Protein AF-A0A2N1G936-F1 (afdb_monomer_lite)

Secondary structure (DSSP, 8-state):
------HHHHHHHHHHHHHHHHHHHHHHHHTT--HHHHHHHHHS-GGGHHHHHHHHTT--S---HHHHHHHHHHTT--------

pLDDT: mean 90.16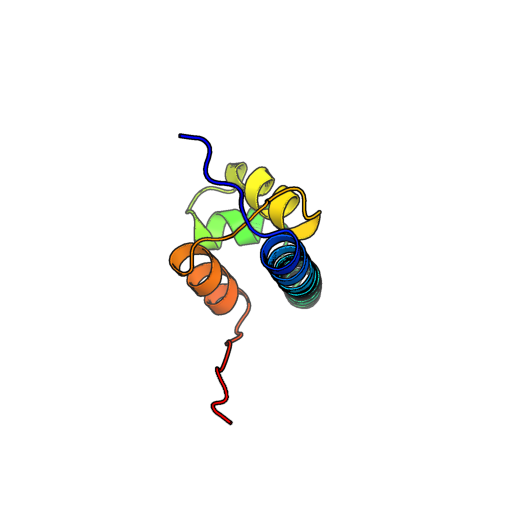, std 13.28, range [42.59, 98.62]

Radius of gyration: 14.23 Å; chains: 1; bounding box: 48×22×35 Å

Sequence (84 aa):
MGNKMDKNGQDENKVMMHKIALFVKEKRLVLGMTQSDLAEKIFGDPKQKGYISQVESEKKEGLTIKVLAKILKELNSDISFVEF

Structure (mmCIF, N/CA/C/O backbone):
data_AF-A0A2N1G936-F1
#
_entry.id   AF-A0A2N1G936-F1
#
loop_
_atom_site.group_PDB
_atom_site.id
_atom_site.type_symbol
_atom_site.label_atom_id
_atom_site.label_alt_id
_atom_site.label_comp_id
_atom_site.label_asym_id
_atom_site.label_entity_id
_atom_site.label_seq_id
_atom_site.pdbx_PDB_ins_code
_atom_site.Cartn_x
_atom_site.Cartn_y
_atom_site.Cartn_z
_atom_site.occupancy
_atom_site.B_iso_or_equiv
_atom_site.auth_seq_id
_atom_site.auth_comp_id
_atom_site.auth_asym_id
_atom_site.auth_atom_id
_atom_site.pdbx_PDB_model_num
ATOM 1 N N . MET A 1 1 ? 33.805 5.187 4.457 1.00 42.59 1 MET A N 1
ATOM 2 C CA . MET A 1 1 ? 33.705 4.861 3.019 1.00 42.59 1 MET A CA 1
ATOM 3 C C . MET A 1 1 ? 32.269 5.113 2.594 1.00 42.59 1 MET A C 1
ATOM 5 O O . MET A 1 1 ? 31.395 4.337 2.949 1.00 42.59 1 MET A O 1
ATOM 9 N N . GLY A 1 2 ? 32.000 6.270 1.983 1.00 44.31 2 GLY A N 1
ATOM 10 C CA . GLY A 1 2 ? 30.652 6.630 1.542 1.00 44.31 2 GLY A CA 1
ATOM 11 C C . GLY A 1 2 ? 30.328 5.887 0.255 1.00 44.31 2 GLY A C 1
ATOM 12 O O . GLY A 1 2 ? 31.018 6.078 -0.744 1.00 44.31 2 GLY A O 1
ATOM 13 N N . ASN A 1 3 ? 29.316 5.026 0.297 1.00 51.59 3 ASN A N 1
ATOM 14 C CA . ASN A 1 3 ? 28.817 4.339 -0.883 1.00 51.59 3 ASN A CA 1
ATOM 15 C C . ASN A 1 3 ? 28.176 5.397 -1.798 1.00 51.59 3 ASN A C 1
ATOM 17 O O . ASN A 1 3 ? 27.075 5.871 -1.518 1.00 51.59 3 ASN A O 1
ATOM 21 N N . LYS A 1 4 ? 28.892 5.845 -2.836 1.00 54.97 4 LYS A N 1
ATOM 22 C CA . LYS A 1 4 ? 28.317 6.701 -3.881 1.00 54.97 4 LYS A CA 1
ATOM 23 C C . LYS A 1 4 ? 27.347 5.830 -4.675 1.00 54.97 4 LYS A C 1
ATOM 25 O O . LYS A 1 4 ? 27.770 5.120 -5.578 1.00 54.97 4 LYS A O 1
ATOM 30 N N . MET A 1 5 ? 26.072 5.839 -4.290 1.00 57.78 5 MET A N 1
ATOM 31 C CA . MET A 1 5 ? 25.019 5.260 -5.119 1.00 57.78 5 MET A CA 1
ATOM 32 C C . MET A 1 5 ? 25.023 5.967 -6.477 1.00 57.78 5 MET A C 1
ATOM 34 O O . MET A 1 5 ? 25.090 7.196 -6.543 1.00 57.78 5 MET A O 1
ATOM 38 N N . ASP A 1 6 ? 25.007 5.170 -7.540 1.00 64.56 6 ASP A N 1
ATOM 39 C CA . ASP A 1 6 ? 24.891 5.623 -8.920 1.00 64.56 6 ASP A CA 1
ATOM 40 C C . ASP A 1 6 ? 23.592 6.428 -9.094 1.00 64.56 6 ASP A C 1
ATOM 42 O O . ASP A 1 6 ? 22.515 5.982 -8.687 1.00 64.56 6 ASP A O 1
ATOM 46 N N . LYS A 1 7 ? 23.697 7.625 -9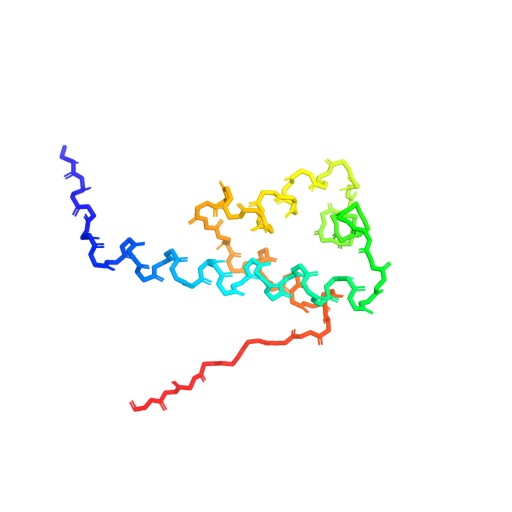.681 1.00 61.97 7 LYS A N 1
ATOM 47 C CA . LYS A 1 7 ? 22.549 8.504 -9.942 1.00 61.97 7 LYS A CA 1
ATOM 48 C C . LYS A 1 7 ? 21.532 7.838 -10.874 1.00 61.97 7 LYS A C 1
ATOM 50 O O . LYS A 1 7 ? 20.339 8.046 -10.692 1.00 61.97 7 LYS A O 1
ATOM 55 N N . ASN A 1 8 ? 21.986 6.982 -11.793 1.00 63.56 8 ASN A N 1
ATOM 56 C CA . ASN A 1 8 ? 21.109 6.289 -12.737 1.00 63.56 8 ASN A CA 1
ATOM 57 C C . ASN A 1 8 ? 20.182 5.287 -12.025 1.00 63.56 8 ASN A C 1
ATOM 59 O O . ASN A 1 8 ? 18.983 5.255 -12.286 1.00 63.56 8 ASN A O 1
ATOM 63 N N . GLY A 1 9 ? 20.704 4.529 -11.053 1.00 63.91 9 GLY A N 1
ATOM 64 C CA . GLY A 1 9 ? 19.900 3.581 -10.270 1.00 63.91 9 GLY A CA 1
ATOM 65 C C . GLY A 1 9 ? 18.900 4.256 -9.320 1.00 63.91 9 GLY A C 1
ATOM 66 O O . GLY A 1 9 ? 17.841 3.698 -9.028 1.00 63.91 9 GLY A O 1
ATOM 67 N N . GLN A 1 10 ? 19.201 5.474 -8.851 1.00 68.06 10 GLN A N 1
ATOM 68 C CA . GLN A 1 10 ? 18.260 6.268 -8.050 1.00 68.06 10 GLN A CA 1
ATOM 69 C C . GLN A 1 10 ? 17.053 6.731 -8.879 1.00 68.06 10 GLN A C 1
ATOM 71 O O . GLN A 1 10 ? 15.924 6.692 -8.381 1.00 68.06 10 GLN A O 1
ATOM 76 N N . ASP A 1 11 ? 17.274 7.104 -10.140 1.00 79.62 11 ASP A N 1
ATOM 77 C CA . ASP A 1 11 ? 16.207 7.523 -11.050 1.00 79.62 11 ASP A CA 1
ATOM 78 C C . ASP A 1 11 ? 15.304 6.348 -11.461 1.00 79.62 11 ASP A C 1
ATOM 80 O O . ASP A 1 11 ? 14.078 6.474 -11.424 1.00 79.62 11 ASP A O 1
ATOM 84 N N . GLU A 1 12 ? 15.871 5.173 -11.753 1.00 84.44 12 GLU A N 1
ATOM 85 C CA . GLU A 1 12 ? 15.088 3.970 -12.079 1.00 84.44 12 GLU A CA 1
ATOM 86 C C . GLU A 1 12 ? 14.201 3.512 -10.914 1.00 84.44 12 GLU A C 1
ATOM 88 O O . GLU A 1 12 ? 13.009 3.241 -11.101 1.00 84.44 12 GLU A O 1
ATOM 93 N N . ASN A 1 13 ? 14.745 3.487 -9.691 1.00 85.88 13 ASN A N 1
ATOM 94 C CA . ASN A 1 13 ? 13.966 3.143 -8.502 1.00 85.88 13 ASN A CA 1
ATOM 95 C C . ASN A 1 13 ? 12.812 4.133 -8.284 1.00 85.88 13 ASN A C 1
ATOM 97 O O . ASN A 1 13 ? 11.696 3.730 -7.957 1.00 85.88 13 ASN A O 1
ATOM 101 N N . LYS A 1 14 ? 13.048 5.430 -8.516 1.00 88.44 14 LYS A N 1
ATOM 102 C CA . LYS A 1 14 ? 12.011 6.460 -8.401 1.00 88.44 14 LYS A CA 1
ATOM 103 C C . LYS A 1 14 ? 10.892 6.262 -9.424 1.00 88.44 14 LYS A C 1
ATOM 105 O O . LYS A 1 14 ? 9.720 6.327 -9.056 1.00 88.44 14 LYS A O 1
ATOM 110 N N . VAL A 1 15 ? 11.230 5.965 -10.680 1.00 91.25 15 VAL A N 1
ATOM 111 C CA . VAL A 1 15 ? 10.239 5.663 -11.729 1.00 91.25 15 VAL A CA 1
ATOM 112 C C . VAL A 1 15 ? 9.423 4.419 -11.372 1.00 91.25 15 VAL A C 1
ATOM 114 O O . VAL A 1 15 ? 8.199 4.419 -11.525 1.00 91.25 15 VAL A O 1
ATOM 117 N N . MET A 1 16 ? 10.069 3.366 -10.868 1.00 90.44 16 MET A N 1
ATOM 118 C CA . MET A 1 16 ? 9.378 2.145 -10.450 1.00 90.44 16 MET A CA 1
ATOM 119 C C . MET A 1 16 ? 8.444 2.399 -9.259 1.00 90.44 16 MET A C 1
ATOM 121 O O . MET A 1 16 ? 7.283 1.988 -9.281 1.00 90.44 16 MET A O 1
ATOM 125 N N . MET A 1 17 ? 8.914 3.129 -8.246 1.00 92.62 17 MET A N 1
ATOM 126 C CA . MET A 1 17 ? 8.104 3.491 -7.083 1.00 92.62 17 MET A CA 1
ATOM 127 C C . MET A 1 17 ? 6.910 4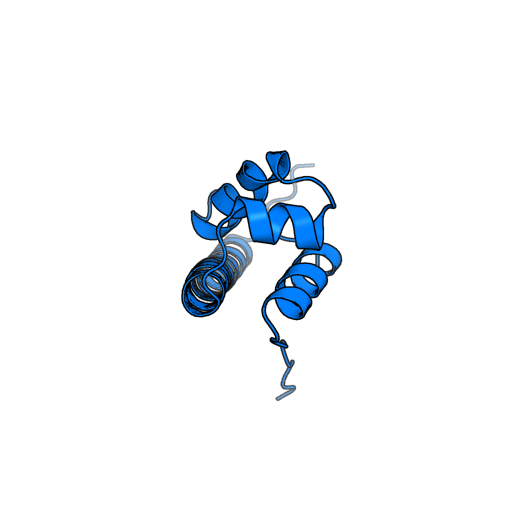.370 -7.454 1.00 92.62 17 MET A C 1
ATOM 129 O O . MET A 1 17 ? 5.822 4.135 -6.933 1.00 92.62 17 MET A O 1
ATOM 133 N N . HIS A 1 18 ? 7.069 5.308 -8.391 1.00 94.69 18 HIS A N 1
ATOM 134 C CA . HIS A 1 18 ? 5.962 6.109 -8.919 1.00 94.69 18 HIS A CA 1
ATOM 135 C C . HIS A 1 18 ? 4.871 5.228 -9.553 1.00 94.69 18 HIS A C 1
ATOM 137 O O . HIS A 1 18 ? 3.690 5.358 -9.227 1.00 94.69 18 HIS A O 1
ATOM 143 N N . LYS A 1 19 ? 5.259 4.257 -10.395 1.00 94.06 19 LYS A N 1
ATOM 144 C CA . LYS A 1 19 ? 4.313 3.306 -11.010 1.00 94.06 19 LYS A CA 1
ATOM 145 C C . LYS A 1 19 ? 3.575 2.469 -9.964 1.00 94.06 19 LYS A C 1
ATOM 147 O O . LYS A 1 19 ? 2.359 2.319 -10.052 1.00 94.06 19 LYS A O 1
ATOM 152 N N . ILE A 1 20 ? 4.293 1.952 -8.964 1.00 95.06 20 ILE A N 1
ATOM 153 C CA . ILE A 1 20 ? 3.692 1.188 -7.861 1.00 95.06 20 ILE A CA 1
ATOM 154 C C . ILE A 1 20 ? 2.725 2.068 -7.057 1.00 95.06 20 ILE A C 1
ATOM 156 O O . ILE A 1 20 ? 1.617 1.629 -6.759 1.00 95.06 20 ILE A O 1
ATOM 160 N N . ALA A 1 21 ? 3.112 3.299 -6.717 1.00 96.88 21 ALA A N 1
ATOM 161 C CA . ALA A 1 21 ? 2.294 4.217 -5.929 1.00 96.88 21 ALA A CA 1
ATOM 162 C C . ALA A 1 21 ? 0.951 4.518 -6.610 1.00 96.88 21 ALA A C 1
ATOM 164 O O . ALA A 1 21 ? -0.103 4.384 -5.979 1.00 96.88 21 ALA A O 1
ATOM 165 N N . LEU A 1 22 ? 0.989 4.858 -7.903 1.00 97.12 22 LEU A N 1
ATOM 166 C CA . LEU A 1 22 ? -0.210 5.085 -8.712 1.00 97.12 22 LEU A CA 1
ATOM 167 C C . LEU A 1 22 ? -1.081 3.831 -8.782 1.00 97.12 22 LEU A C 1
ATOM 169 O O . LEU A 1 22 ? -2.266 3.889 -8.454 1.00 97.12 22 LEU A O 1
ATOM 173 N N . PHE A 1 23 ? -0.480 2.688 -9.118 1.00 96.88 23 PHE A N 1
ATOM 174 C CA . PHE A 1 23 ? -1.185 1.415 -9.222 1.00 96.88 23 PHE A CA 1
ATOM 175 C C . PHE A 1 23 ? -1.920 1.044 -7.925 1.00 96.88 23 PHE A C 1
ATOM 177 O O . PHE A 1 23 ? -3.109 0.718 -7.952 1.00 96.88 23 PHE A O 1
ATOM 184 N N . VAL A 1 24 ? -1.230 1.121 -6.780 1.00 97.62 24 VAL A N 1
ATOM 185 C CA . VAL A 1 24 ? -1.800 0.792 -5.465 1.00 97.62 24 VAL A CA 1
ATOM 186 C C . VAL A 1 24 ? -2.988 1.696 -5.159 1.00 97.62 24 VAL A C 1
ATOM 188 O O . VAL A 1 24 ? -4.049 1.199 -4.776 1.00 97.62 24 VAL A O 1
ATOM 191 N N . LYS A 1 25 ? -2.839 3.007 -5.375 1.00 98.25 25 LYS A N 1
ATOM 192 C CA . LYS A 1 25 ? -3.901 3.986 -5.131 1.00 98.25 25 LYS A CA 1
ATOM 193 C C . LYS A 1 25 ? -5.125 3.717 -6.001 1.00 98.25 25 LYS A C 1
ATOM 195 O O . LYS A 1 25 ? -6.239 3.657 -5.485 1.00 98.25 25 LYS A O 1
ATOM 200 N N . GLU A 1 26 ? -4.930 3.555 -7.305 1.00 98.06 26 GLU A N 1
ATOM 201 C CA . GLU A 1 26 ? -6.017 3.350 -8.264 1.00 98.06 26 GLU A CA 1
ATOM 202 C C . GLU A 1 26 ? -6.771 2.052 -7.989 1.00 98.06 26 GLU A C 1
ATOM 204 O O . GLU A 1 26 ? -7.993 2.070 -7.835 1.00 98.06 26 GLU A O 1
ATOM 209 N N . LYS A 1 27 ? -6.057 0.928 -7.847 1.00 98.00 27 LYS A N 1
ATOM 210 C CA . LYS A 1 27 ? -6.689 -0.365 -7.562 1.00 98.00 27 LYS A CA 1
ATOM 211 C C . LYS A 1 27 ? -7.423 -0.364 -6.232 1.00 98.00 27 LYS A C 1
ATOM 213 O O . LYS A 1 27 ? -8.551 -0.850 -6.172 1.00 98.00 27 LYS A O 1
ATOM 218 N N . ARG A 1 28 ? -6.840 0.226 -5.185 1.00 98.06 28 ARG A N 1
ATOM 219 C CA . ARG A 1 28 ? -7.506 0.353 -3.885 1.00 98.06 28 ARG A CA 1
ATOM 220 C C . ARG A 1 28 ? -8.827 1.120 -4.005 1.00 98.06 28 ARG A C 1
ATOM 222 O O . ARG A 1 28 ? -9.831 0.686 -3.445 1.00 98.06 28 ARG A O 1
ATOM 229 N N . LEU A 1 29 ? -8.834 2.239 -4.735 1.00 98.06 29 LEU A N 1
ATOM 230 C CA . LEU A 1 29 ? -10.038 3.049 -4.944 1.00 98.06 29 LEU A CA 1
ATOM 231 C C . LEU A 1 29 ? -11.098 2.312 -5.773 1.00 98.06 29 LEU A C 1
ATOM 233 O O . LEU A 1 29 ? -12.270 2.360 -5.411 1.00 98.06 29 LEU A O 1
ATOM 237 N N . VAL A 1 30 ? -10.702 1.587 -6.825 1.00 98.00 30 VAL A N 1
ATOM 238 C CA . VAL A 1 30 ? -11.614 0.742 -7.624 1.00 98.00 30 VAL A CA 1
ATOM 239 C C . VAL A 1 30 ? -12.269 -0.345 -6.769 1.00 98.00 30 VAL A C 1
ATOM 241 O O . VAL A 1 30 ? -13.447 -0.640 -6.944 1.00 98.00 30 VAL A O 1
ATOM 244 N N . LEU A 1 31 ? -11.531 -0.911 -5.811 1.00 97.62 31 LEU A N 1
ATOM 245 C CA . LEU A 1 31 ? -12.049 -1.895 -4.858 1.00 97.62 31 LEU A CA 1
ATOM 246 C C . LEU A 1 31 ? -12.868 -1.270 -3.712 1.00 97.62 31 LEU A C 1
ATOM 248 O O . LEU A 1 31 ? -13.303 -1.992 -2.818 1.00 97.62 31 LEU A O 1
ATOM 252 N N . GLY A 1 32 ? -13.064 0.054 -3.703 1.00 97.88 32 GLY A N 1
ATOM 253 C CA . GLY A 1 32 ? -13.821 0.754 -2.663 1.00 97.88 32 GLY A CA 1
ATOM 254 C C . GLY A 1 32 ? -13.157 0.737 -1.283 1.00 97.88 32 GLY A C 1
ATOM 255 O O . GLY A 1 32 ? -13.829 0.953 -0.279 1.00 97.88 32 GLY A O 1
ATOM 256 N N . MET A 1 33 ? -11.849 0.475 -1.210 1.00 98.06 33 MET A N 1
ATOM 257 C CA . MET A 1 33 ? -11.116 0.365 0.051 1.00 98.06 33 MET A CA 1
ATOM 258 C C . MET A 1 33 ? -10.548 1.719 0.485 1.00 98.06 33 MET A C 1
ATOM 260 O O . MET A 1 33 ? -9.973 2.465 -0.313 1.00 98.06 33 MET A O 1
ATOM 264 N N . THR A 1 34 ? -10.608 2.030 1.777 1.00 98.50 34 THR A N 1
ATOM 265 C CA . THR A 1 34 ? -9.839 3.134 2.362 1.00 98.50 34 THR A CA 1
ATOM 266 C C . THR A 1 34 ? -8.390 2.712 2.623 1.00 98.50 34 THR A C 1
ATOM 268 O O . THR A 1 34 ? -8.048 1.529 2.628 1.00 98.50 34 THR A O 1
ATOM 271 N N . GLN A 1 35 ? -7.500 3.679 2.868 1.00 98.56 35 GLN A N 1
ATOM 272 C CA . GLN A 1 35 ? -6.120 3.379 3.276 1.00 98.56 35 GLN A CA 1
ATOM 273 C C . GLN A 1 35 ? -6.066 2.595 4.599 1.00 98.56 35 GLN A C 1
ATOM 275 O O . GLN A 1 35 ? -5.168 1.778 4.785 1.00 98.56 35 GLN A O 1
ATOM 280 N N . SER A 1 36 ? -7.023 2.832 5.503 1.00 98.62 36 SER A N 1
ATOM 281 C CA . SER A 1 36 ? -7.152 2.091 6.763 1.00 98.62 36 SER A CA 1
ATOM 282 C C . SER A 1 36 ? -7.542 0.637 6.524 1.00 98.62 36 SER A C 1
ATOM 284 O O . SER A 1 36 ? -6.964 -0.241 7.153 1.00 98.62 36 SER A O 1
ATOM 286 N N . ASP A 1 37 ? -8.458 0.376 5.586 1.00 98.50 37 ASP A N 1
ATOM 287 C CA . ASP A 1 37 ? -8.892 -0.990 5.267 1.00 98.50 37 ASP A CA 1
ATOM 288 C C . ASP A 1 37 ? -7.745 -1.803 4.671 1.00 98.50 37 ASP A C 1
ATOM 290 O O . ASP A 1 37 ? -7.511 -2.947 5.060 1.00 98.50 37 ASP A O 1
ATOM 294 N N . LEU A 1 38 ? -6.978 -1.198 3.756 1.00 98.25 38 LEU A N 1
ATOM 295 C CA . LEU A 1 38 ? -5.804 -1.859 3.193 1.00 98.25 38 LEU A CA 1
ATOM 296 C C . LEU A 1 38 ? -4.738 -2.109 4.270 1.00 98.25 38 LEU A C 1
ATOM 298 O O . LEU A 1 38 ? -4.150 -3.187 4.302 1.00 98.25 38 LEU A O 1
ATOM 302 N N . ALA A 1 39 ? -4.507 -1.145 5.167 1.00 98.31 39 ALA A N 1
ATOM 303 C CA . ALA A 1 39 ? -3.574 -1.296 6.281 1.00 98.31 39 ALA A CA 1
ATOM 304 C C . ALA A 1 39 ? -3.978 -2.436 7.230 1.00 98.31 39 ALA A C 1
ATOM 306 O O . ALA A 1 39 ? -3.135 -3.266 7.571 1.00 98.31 39 ALA A O 1
ATOM 307 N N . GLU A 1 40 ? -5.261 -2.521 7.585 1.00 98.31 40 GLU A N 1
ATOM 308 C CA . GLU A 1 40 ? -5.814 -3.616 8.383 1.00 98.31 40 GLU A CA 1
ATOM 309 C C . GLU A 1 40 ? -5.566 -4.968 7.712 1.00 98.31 40 GLU A C 1
ATOM 311 O O . GLU A 1 40 ? -5.046 -5.892 8.327 1.00 98.31 40 GLU A O 1
ATOM 316 N N . LYS A 1 41 ? -5.832 -5.076 6.410 1.00 97.44 41 LYS A N 1
ATOM 317 C CA . LYS A 1 41 ? -5.649 -6.332 5.674 1.00 97.44 41 LYS A CA 1
ATOM 318 C C . LYS A 1 41 ? -4.194 -6.801 5.598 1.00 97.44 41 LYS A C 1
ATOM 320 O O . LYS A 1 41 ? -3.927 -7.997 5.699 1.00 97.44 41 LYS A O 1
ATOM 325 N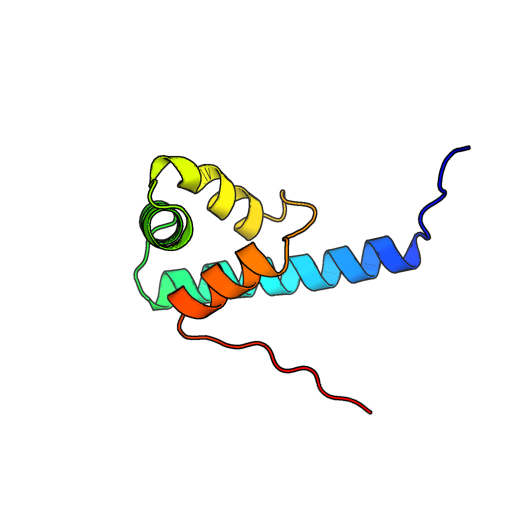 N . ILE A 1 42 ? -3.236 -5.887 5.424 1.00 96.94 42 ILE A N 1
ATOM 326 C CA . ILE A 1 42 ? -1.824 -6.270 5.239 1.00 96.94 42 ILE A CA 1
ATOM 327 C C . ILE A 1 42 ? -1.030 -6.359 6.554 1.00 96.94 42 ILE A C 1
ATOM 329 O O . ILE A 1 42 ? -0.072 -7.147 6.642 1.00 96.94 42 ILE A O 1
ATOM 333 N N . PHE A 1 43 ? -1.399 -5.557 7.560 1.00 96.81 43 PHE A N 1
ATOM 334 C CA . PHE A 1 43 ? -0.684 -5.426 8.835 1.00 96.81 43 PHE A CA 1
ATOM 335 C C . PHE A 1 43 ? -1.482 -5.894 10.058 1.00 96.81 43 PHE A C 1
ATOM 337 O O . PHE A 1 43 ? -0.864 -6.092 11.100 1.00 96.81 43 PHE 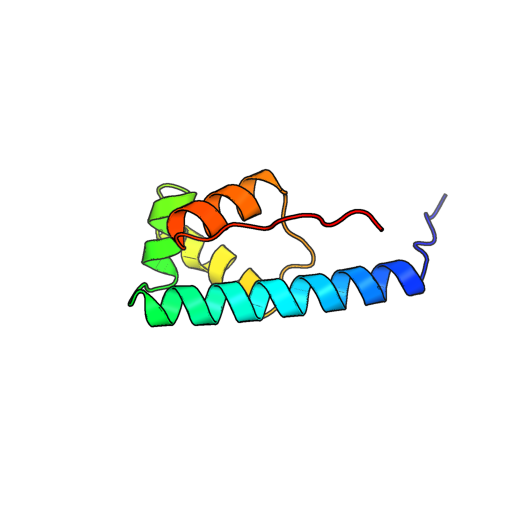A O 1
ATOM 344 N N . GLY A 1 44 ? -2.798 -6.096 9.946 1.00 97.69 44 GLY A N 1
ATOM 345 C CA . GLY A 1 44 ? -3.683 -6.370 11.087 1.00 97.69 44 GLY A CA 1
ATOM 346 C C . GLY A 1 44 ? -3.872 -5.166 12.014 1.00 97.69 44 GLY A C 1
ATOM 347 O O . GLY A 1 44 ? -4.143 -5.351 13.197 1.00 97.69 44 GLY A O 1
ATOM 348 N N . ASP A 1 45 ? -3.607 -3.952 11.516 1.00 97.56 45 ASP A N 1
ATOM 349 C CA . ASP A 1 45 ? -3.780 -2.713 12.276 1.00 97.56 45 ASP A CA 1
ATOM 350 C C . ASP A 1 45 ? -4.183 -1.554 11.342 1.00 97.56 45 ASP A C 1
ATOM 352 O O . ASP A 1 45 ? -3.376 -1.140 10.495 1.00 97.56 45 ASP A O 1
ATOM 356 N N . PRO A 1 46 ? -5.372 -0.937 11.509 1.00 97.25 46 PRO A N 1
ATOM 357 C CA . PRO A 1 46 ? -5.812 0.142 10.631 1.00 97.25 46 PRO A CA 1
ATOM 358 C C . PRO A 1 46 ? -5.054 1.449 10.913 1.00 97.25 46 PRO A C 1
ATOM 360 O O . PRO A 1 46 ? -5.047 2.364 10.083 1.00 97.25 46 PRO A O 1
ATOM 363 N N . LYS A 1 47 ? -4.374 1.570 12.065 1.00 97.12 47 LYS A N 1
ATOM 364 C CA . LYS A 1 47 ? -3.555 2.746 12.406 1.00 97.12 47 LYS A CA 1
ATOM 365 C C . LYS A 1 47 ? -2.311 2.844 11.526 1.00 97.12 47 LYS A C 1
ATOM 367 O O . LYS A 1 47 ? -1.785 3.941 11.336 1.00 97.12 47 LYS A O 1
ATOM 372 N N . GLN A 1 48 ? -1.912 1.743 10.890 1.00 97.50 48 GLN A N 1
ATOM 373 C CA . GLN A 1 48 ? -0.845 1.708 9.890 1.00 97.50 48 GLN A CA 1
ATOM 374 C C . GLN A 1 48 ? -1.243 2.362 8.553 1.00 97.50 48 GLN A C 1
ATOM 376 O O . GLN A 1 48 ? -0.435 2.389 7.625 1.00 97.50 48 GLN A O 1
ATOM 381 N N . LYS A 1 49 ? -2.440 2.964 8.425 1.00 97.88 49 LYS A N 1
ATOM 382 C CA . LYS A 1 49 ? -2.853 3.731 7.230 1.00 97.88 49 LYS A CA 1
ATOM 383 C C . LYS A 1 49 ? -1.831 4.782 6.782 1.00 97.88 49 LYS A C 1
ATOM 385 O O . LYS A 1 49 ? -1.741 5.082 5.595 1.00 97.88 49 LYS A O 1
ATOM 390 N N . GLY A 1 50 ? -1.042 5.324 7.716 1.00 97.88 50 GLY A N 1
ATOM 391 C CA . GLY A 1 50 ? 0.045 6.257 7.412 1.00 97.88 50 GLY A CA 1
ATOM 392 C C . GLY A 1 50 ? 1.100 5.653 6.484 1.00 97.88 50 GLY A C 1
ATOM 393 O O . GLY A 1 50 ? 1.587 6.340 5.592 1.00 97.88 50 GLY A O 1
ATOM 394 N N . TYR A 1 51 ? 1.384 4.355 6.623 1.00 97.12 51 TYR A N 1
ATOM 395 C CA . TYR A 1 51 ? 2.275 3.631 5.722 1.00 97.12 51 TYR A CA 1
ATOM 396 C C . TYR A 1 51 ? 1.713 3.598 4.296 1.00 97.12 51 TYR A C 1
ATOM 398 O O . TYR A 1 51 ? 2.415 3.947 3.351 1.00 97.12 51 TYR A O 1
ATOM 406 N N . ILE A 1 52 ? 0.431 3.242 4.140 1.00 97.94 52 ILE A N 1
ATOM 407 C CA . ILE A 1 52 ? -0.247 3.235 2.832 1.00 97.94 52 ILE A CA 1
ATOM 408 C C . ILE A 1 52 ? -0.229 4.634 2.213 1.00 97.94 52 ILE A C 1
ATOM 410 O O . ILE A 1 52 ? 0.125 4.796 1.051 1.00 97.94 52 ILE A O 1
ATOM 414 N N . SER A 1 53 ? -0.535 5.658 3.011 1.00 98.12 53 SER A N 1
ATOM 415 C CA . SER A 1 53 ? -0.494 7.054 2.573 1.00 98.12 53 SER A CA 1
ATOM 416 C C . SER A 1 53 ? 0.892 7.469 2.075 1.00 98.12 53 SER A C 1
ATOM 418 O O . SER A 1 53 ? 1.005 8.121 1.039 1.00 98.12 53 SER A O 1
ATOM 420 N N . GLN A 1 54 ? 1.964 7.061 2.761 1.00 97.50 54 GLN A N 1
ATOM 421 C CA . GLN A 1 54 ? 3.338 7.339 2.334 1.00 97.50 54 GLN A CA 1
ATOM 422 C C . GLN A 1 54 ? 3.714 6.620 1.037 1.00 97.50 54 GLN A C 1
ATOM 424 O O . GLN A 1 54 ? 4.439 7.194 0.229 1.00 97.50 54 GLN A O 1
ATOM 429 N N . VAL A 1 55 ? 3.221 5.397 0.826 1.00 96.88 55 VAL A N 1
ATOM 430 C CA . VAL A 1 55 ? 3.403 4.666 -0.436 1.00 96.88 55 VAL A CA 1
ATOM 431 C C . VAL A 1 55 ? 2.696 5.396 -1.576 1.00 96.88 55 VAL A C 1
ATOM 433 O O . VAL A 1 55 ? 3.333 5.738 -2.562 1.00 96.88 55 VAL A O 1
ATOM 436 N N . GLU A 1 56 ? 1.409 5.706 -1.420 1.00 97.12 56 GLU A N 1
ATOM 437 C CA . GLU A 1 56 ? 0.593 6.337 -2.471 1.00 97.12 56 GLU A CA 1
ATOM 438 C C . GLU A 1 56 ? 0.964 7.792 -2.771 1.00 97.12 56 GLU A C 1
ATOM 440 O O . GLU A 1 56 ? 0.591 8.318 -3.816 1.00 97.12 56 GLU A O 1
ATOM 445 N N . SER A 1 57 ? 1.650 8.460 -1.843 1.00 96.12 57 SER A N 1
ATOM 446 C CA . SER A 1 57 ? 2.170 9.819 -2.027 1.00 96.12 57 SER A CA 1
ATOM 447 C C . SER A 1 57 ? 3.656 9.853 -2.378 1.00 96.12 57 SER A C 1
ATOM 449 O O . SER A 1 57 ? 4.250 10.927 -2.339 1.00 96.12 57 SER A O 1
ATOM 451 N N . GLU A 1 58 ? 4.265 8.695 -2.664 1.00 94.19 58 GLU A N 1
ATOM 452 C CA . GLU A 1 58 ? 5.678 8.554 -3.054 1.00 94.19 58 GLU A CA 1
ATOM 453 C C . GLU A 1 58 ? 6.682 9.060 -2.003 1.00 94.19 58 GLU A C 1
ATOM 455 O O . GLU A 1 58 ? 7.878 9.167 -2.255 1.00 94.19 58 GLU A O 1
ATOM 460 N N . LYS A 1 59 ? 6.222 9.322 -0.774 1.00 93.56 59 LYS A N 1
ATOM 461 C CA . LYS A 1 59 ? 7.084 9.678 0.364 1.00 93.56 59 LYS A CA 1
ATOM 462 C C . LYS A 1 59 ? 7.879 8.483 0.881 1.00 93.56 59 LYS A C 1
ATOM 464 O O . LYS A 1 59 ? 8.781 8.646 1.699 1.00 93.56 59 LYS A O 1
ATOM 469 N N . LYS A 1 60 ? 7.516 7.272 0.457 1.00 91.12 60 LYS A N 1
ATOM 470 C CA . LYS A 1 60 ? 8.245 6.050 0.765 1.00 91.12 60 LYS A CA 1
ATOM 471 C C . LYS A 1 60 ? 9.275 5.778 -0.334 1.00 91.12 60 LYS A C 1
ATOM 473 O O . LYS A 1 60 ? 8.904 5.511 -1.466 1.00 91.12 60 LYS A O 1
ATOM 478 N N . GLU A 1 61 ? 10.558 5.771 0.026 1.00 83.69 61 GLU A N 1
ATOM 479 C CA . GLU A 1 61 ? 11.679 5.566 -0.915 1.00 83.69 61 GLU A CA 1
ATOM 480 C C . GLU A 1 61 ? 11.810 4.124 -1.444 1.00 83.69 61 GLU A C 1
ATOM 482 O O . GLU A 1 61 ? 12.597 3.852 -2.350 1.00 83.69 61 GLU A O 1
ATOM 487 N N . GLY A 1 62 ? 11.050 3.182 -0.878 1.00 88.19 62 GLY A N 1
ATOM 488 C CA . GLY A 1 62 ? 11.073 1.787 -1.295 1.00 88.19 62 GLY A CA 1
ATOM 489 C C . GLY A 1 62 ? 10.124 0.892 -0.502 1.00 88.19 62 GLY A C 1
ATOM 490 O O . GLY A 1 62 ? 9.702 1.205 0.617 1.00 88.19 62 GLY A O 1
ATOM 491 N N . LEU A 1 63 ? 9.818 -0.261 -1.089 1.00 91.62 63 LEU A N 1
ATOM 492 C CA . LEU A 1 63 ? 8.987 -1.312 -0.514 1.00 91.62 63 LEU A CA 1
ATOM 493 C C . LEU A 1 63 ? 9.782 -2.611 -0.450 1.00 91.62 63 LEU A C 1
ATOM 495 O O . LEU A 1 63 ? 10.483 -2.973 -1.391 1.00 91.62 63 LEU A O 1
ATOM 499 N N . THR A 1 64 ? 9.644 -3.351 0.647 1.00 93.50 64 THR A N 1
ATOM 500 C CA . THR A 1 64 ? 10.149 -4.726 0.660 1.00 93.50 64 THR A CA 1
ATOM 501 C C . THR A 1 64 ? 9.247 -5.596 -0.210 1.00 93.50 64 THR A C 1
ATOM 503 O O . THR A 1 64 ? 8.027 -5.408 -0.225 1.00 93.50 64 THR A O 1
ATOM 506 N N . ILE A 1 65 ? 9.821 -6.605 -0.874 1.00 93.62 65 ILE A N 1
ATOM 507 C CA . ILE A 1 65 ? 9.061 -7.563 -1.697 1.00 93.62 65 ILE A CA 1
ATOM 508 C C . ILE A 1 65 ? 7.936 -8.213 -0.880 1.00 93.62 65 ILE A C 1
ATOM 510 O O . ILE A 1 65 ? 6.824 -8.369 -1.369 1.00 93.62 65 ILE A O 1
ATOM 514 N N . LYS A 1 66 ? 8.181 -8.518 0.403 1.00 95.56 66 LYS A N 1
ATOM 515 C CA . LYS A 1 66 ? 7.168 -9.073 1.313 1.00 95.56 66 LYS A CA 1
ATOM 516 C C . LYS A 1 66 ? 5.954 -8.154 1.476 1.00 95.56 66 LYS A C 1
ATOM 518 O O . LYS A 1 66 ? 4.827 -8.640 1.498 1.00 95.56 66 LYS A O 1
ATOM 523 N N . VAL A 1 67 ? 6.171 -6.847 1.637 1.00 95.50 67 VAL A N 1
ATOM 524 C CA . VAL A 1 67 ? 5.067 -5.885 1.766 1.00 95.50 67 VAL A CA 1
ATOM 525 C C . VAL A 1 67 ? 4.365 -5.704 0.426 1.00 95.50 67 VAL A C 1
ATOM 527 O O . VAL A 1 67 ? 3.139 -5.739 0.390 1.00 95.50 67 VAL A O 1
ATOM 530 N N . LEU A 1 68 ? 5.118 -5.596 -0.671 1.00 95.69 68 LEU A N 1
ATOM 531 C CA . LEU A 1 68 ? 4.545 -5.498 -2.011 1.00 95.69 68 LEU A CA 1
ATOM 532 C C . LEU A 1 68 ? 3.663 -6.714 -2.337 1.00 95.69 68 LEU A C 1
ATOM 534 O O . LEU A 1 68 ? 2.526 -6.536 -2.751 1.00 95.69 68 LEU A O 1
ATOM 538 N N . ALA A 1 69 ? 4.124 -7.934 -2.056 1.00 96.50 69 ALA A N 1
ATOM 539 C CA . ALA A 1 69 ? 3.350 -9.158 -2.264 1.00 96.50 69 ALA A CA 1
ATOM 540 C C . ALA A 1 69 ? 2.044 -9.182 -1.452 1.00 96.50 69 ALA A C 1
ATOM 542 O O . ALA A 1 69 ? 1.004 -9.590 -1.963 1.00 96.50 69 ALA A O 1
ATOM 543 N N . LYS A 1 70 ? 2.070 -8.709 -0.197 1.00 97.50 70 LYS A N 1
ATOM 544 C CA . LYS A 1 70 ? 0.853 -8.566 0.618 1.00 97.50 70 LYS A CA 1
ATOM 545 C C . LYS A 1 70 ? -0.125 -7.563 0.010 1.00 97.50 70 LYS A C 1
ATOM 547 O O . LYS A 1 70 ? -1.313 -7.851 -0.051 1.00 97.50 70 LYS A O 1
ATOM 552 N N . ILE A 1 71 ? 0.375 -6.410 -0.438 1.00 97.31 71 ILE A N 1
ATOM 553 C CA . ILE A 1 71 ? -0.446 -5.390 -1.097 1.00 97.31 71 ILE A CA 1
ATOM 554 C C . ILE A 1 71 ? -1.083 -5.974 -2.361 1.00 97.31 71 ILE A C 1
ATOM 556 O O . ILE A 1 71 ? -2.297 -5.925 -2.502 1.00 97.31 71 ILE A O 1
ATOM 560 N N . LEU A 1 72 ? -0.285 -6.580 -3.241 1.00 97.38 72 LEU A N 1
ATOM 561 C CA . LEU A 1 72 ? -0.751 -7.181 -4.492 1.00 97.38 72 LEU A CA 1
ATOM 562 C C . LEU A 1 72 ? -1.841 -8.231 -4.260 1.00 97.38 72 LEU A C 1
ATOM 564 O O . LEU A 1 72 ? -2.882 -8.181 -4.912 1.00 97.38 72 LEU A O 1
ATOM 568 N N . LYS A 1 73 ? -1.651 -9.108 -3.266 1.00 97.38 73 LYS A N 1
ATOM 569 C CA . LYS A 1 73 ? -2.652 -10.103 -2.872 1.00 97.38 73 LYS A CA 1
ATOM 570 C C . LYS A 1 73 ? -3.990 -9.458 -2.502 1.00 97.38 73 LYS A C 1
ATOM 572 O O . LYS A 1 73 ? -5.021 -9.871 -3.018 1.00 97.38 73 LYS A O 1
ATOM 577 N N . GLU A 1 74 ? -3.987 -8.452 -1.629 1.00 97.75 74 GLU A N 1
ATOM 578 C CA . GLU A 1 74 ? -5.227 -7.791 -1.190 1.00 97.75 74 GLU A CA 1
ATOM 579 C C . GLU A 1 74 ? -5.870 -6.937 -2.290 1.00 97.75 74 GLU A C 1
ATOM 581 O O . GLU A 1 74 ? -7.079 -6.711 -2.273 1.00 97.75 74 GLU A O 1
ATOM 586 N N . LEU A 1 75 ? -5.076 -6.499 -3.270 1.00 97.38 75 LEU A N 1
ATOM 587 C CA . LEU A 1 75 ? -5.544 -5.801 -4.465 1.00 97.38 75 LEU A CA 1
ATOM 588 C C . LEU A 1 75 ? -5.916 -6.754 -5.616 1.00 97.38 75 LEU A C 1
ATOM 590 O O . LEU A 1 75 ? -6.148 -6.283 -6.731 1.00 97.38 75 LEU A O 1
ATOM 594 N N . ASN A 1 76 ? -5.971 -8.072 -5.373 1.00 95.62 76 ASN A N 1
ATOM 595 C CA . ASN A 1 76 ? -6.255 -9.109 -6.375 1.00 95.62 76 ASN A CA 1
ATOM 596 C C . ASN A 1 76 ? -5.433 -8.928 -7.657 1.00 95.62 76 ASN A C 1
ATOM 598 O O . ASN A 1 76 ? -5.970 -8.896 -8.764 1.00 95.62 76 ASN A O 1
ATOM 602 N N . SER A 1 77 ? -4.135 -8.712 -7.489 1.00 94.94 77 SER A N 1
ATOM 603 C CA . SER A 1 77 ? -3.216 -8.397 -8.574 1.00 94.94 77 SER A CA 1
ATOM 604 C C . SER A 1 77 ? -1.913 -9.173 -8.426 1.00 94.94 77 SER A C 1
ATOM 606 O O . SER A 1 77 ? -1.538 -9.575 -7.325 1.00 94.94 77 SER A O 1
ATOM 608 N N . ASP A 1 78 ? -1.198 -9.341 -9.531 1.00 93.38 78 ASP A N 1
ATOM 609 C CA . ASP A 1 78 ? 0.130 -9.941 -9.587 1.00 93.38 78 ASP A CA 1
ATOM 610 C C . ASP A 1 78 ? 1.115 -9.035 -10.344 1.00 93.38 78 ASP A C 1
ATOM 612 O O . ASP A 1 78 ? 0.732 -8.091 -11.036 1.00 93.38 78 ASP A O 1
ATOM 616 N N . ILE A 1 79 ? 2.407 -9.303 -10.159 1.00 88.19 79 ILE A N 1
ATOM 617 C CA . ILE A 1 79 ? 3.483 -8.735 -10.970 1.00 88.19 79 ILE A CA 1
ATOM 618 C C . ILE A 1 79 ? 4.216 -9.910 -11.602 1.00 88.19 79 ILE A C 1
ATOM 620 O O . ILE A 1 79 ? 4.632 -10.832 -10.900 1.00 88.19 79 ILE A O 1
ATOM 624 N N . SER A 1 80 ? 4.400 -9.839 -12.916 1.00 88.88 80 SER A N 1
ATOM 625 C CA . SER A 1 80 ? 5.131 -10.825 -13.704 1.00 88.88 80 SER A CA 1
ATOM 626 C C . SER A 1 80 ? 6.432 -10.217 -14.228 1.00 88.88 80 SER A C 1
ATOM 628 O O . SER A 1 80 ? 6.446 -9.079 -14.700 1.00 88.88 80 SER A O 1
ATOM 630 N N . PHE A 1 81 ? 7.525 -10.974 -14.144 1.00 86.25 81 PHE A N 1
ATOM 631 C CA . PHE A 1 81 ? 8.806 -10.613 -14.749 1.00 86.25 81 PHE A CA 1
ATOM 632 C C . PHE A 1 81 ? 8.899 -11.274 -16.123 1.00 86.25 81 PHE A C 1
ATOM 634 O O . PHE A 1 81 ? 8.620 -12.465 -16.251 1.00 86.25 81 PHE A O 1
ATOM 641 N N . VAL A 1 82 ? 9.264 -10.498 -17.142 1.00 88.50 82 VAL A N 1
ATOM 642 C CA . VAL A 1 82 ? 9.472 -10.992 -18.506 1.00 88.50 82 VAL A CA 1
ATOM 643 C C . VAL A 1 82 ? 10.964 -10.910 -18.798 1.00 88.50 82 VAL A C 1
ATOM 645 O O . VAL A 1 82 ? 11.543 -9.827 -18.726 1.00 88.50 82 VAL A O 1
ATOM 648 N N . GLU A 1 83 ? 11.576 -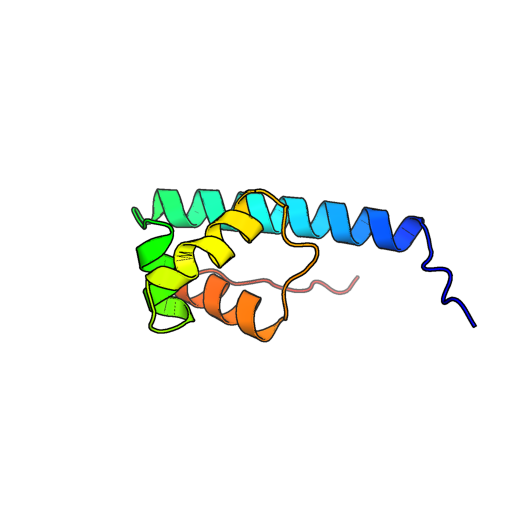12.057 -19.072 1.00 83.06 83 GLU A N 1
ATOM 649 C CA . GLU A 1 83 ? 12.968 -12.151 -19.515 1.00 83.06 83 GLU A CA 1
ATOM 650 C C . GLU A 1 83 ? 13.023 -11.927 -21.033 1.00 83.06 83 GLU A C 1
ATOM 652 O O . GLU A 1 83 ? 12.174 -12.445 -21.765 1.00 83.06 83 GLU A O 1
ATOM 657 N N . PHE A 1 84 ? 13.989 -11.127 -21.488 1.00 72.69 84 PHE A N 1
ATOM 658 C CA . PHE A 1 84 ? 14.241 -10.815 -22.899 1.00 72.69 84 PHE A CA 1
ATOM 659 C C . PHE A 1 84 ? 15.633 -11.289 -23.304 1.00 72.69 84 PHE A C 1
ATOM 661 O O . PHE A 1 84 ? 16.557 -11.147 -22.469 1.00 72.69 84 PHE A O 1
#

Foldseek 3Di:
DDDPPDPVVLVVLLVVLQVLLCVLVVLCVVVVHQLLRLCCQQPVGSVCSVVNVCSNVVVDSDDDPSSSVSSQVVSVHDDDDDDD